Protein AF-A0A0D6QB82-F1 (afdb_monomer)

Structure (mmCIF, N/CA/C/O backbone):
data_AF-A0A0D6QB82-F1
#
_entry.id   AF-A0A0D6QB82-F1
#
loop_
_atom_site.group_PDB
_atom_site.id
_atom_site.type_symbol
_atom_site.label_atom_id
_atom_site.label_alt_id
_atom_site.label_comp_id
_atom_site.label_asym_id
_atom_site.label_entity_id
_atom_site.label_seq_id
_atom_site.pdbx_PDB_ins_code
_atom_site.Cartn_x
_atom_site.Cartn_y
_atom_site.Cartn_z
_atom_site.occupancy
_atom_site.B_iso_or_equiv
_atom_site.auth_seq_id
_atom_site.auth_comp_id
_atom_site.auth_asym_id
_atom_site.auth_atom_id
_atom_site.pdbx_PDB_model_num
ATOM 1 N N . MET A 1 1 ? -15.566 7.346 -15.278 1.00 36.53 1 MET A N 1
ATOM 2 C CA . MET A 1 1 ? -16.555 7.104 -14.207 1.00 36.53 1 MET A CA 1
ATOM 3 C C . MET A 1 1 ? -15.850 7.378 -12.890 1.00 36.53 1 MET A C 1
ATOM 5 O O . MET A 1 1 ? -14.981 6.600 -12.536 1.00 36.53 1 MET A O 1
ATOM 9 N N . SER A 1 2 ? -16.109 8.512 -12.233 1.00 41.69 2 SER A N 1
ATOM 10 C CA . SER A 1 2 ? -15.471 8.818 -10.945 1.00 41.69 2 SER A CA 1
ATOM 11 C C . SER A 1 2 ? -16.356 8.260 -9.838 1.00 41.69 2 SER A C 1
ATOM 13 O O . SER A 1 2 ? -17.331 8.893 -9.434 1.00 41.69 2 SER A O 1
ATOM 15 N N . SER A 1 3 ? -16.074 7.034 -9.404 1.00 56.16 3 SER A N 1
ATOM 16 C CA . SER A 1 3 ? -16.599 6.534 -8.136 1.00 56.16 3 SER A CA 1
ATOM 17 C C . SER A 1 3 ? -16.092 7.452 -7.020 1.00 56.16 3 SER A C 1
ATOM 19 O O . SER A 1 3 ? -14.951 7.909 -7.053 1.00 56.16 3 SER A O 1
ATOM 21 N N . LYS A 1 4 ? -16.958 7.798 -6.062 1.00 70.31 4 LYS A N 1
ATOM 22 C CA . LYS A 1 4 ? -16.592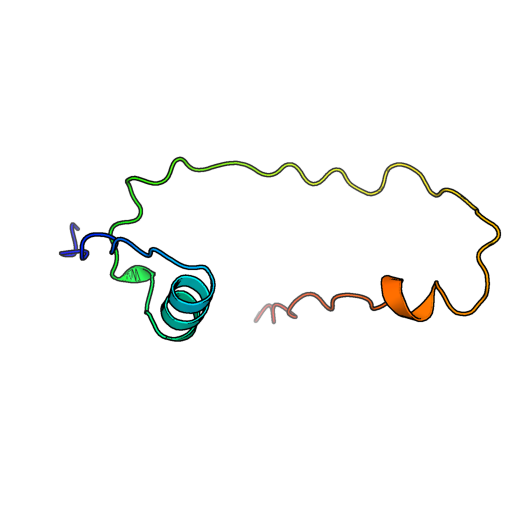 8.609 -4.891 1.00 70.31 4 LYS A CA 1
ATOM 23 C C . LYS A 1 4 ? -15.667 7.782 -3.990 1.00 70.31 4 LYS A C 1
ATOM 25 O O . LYS A 1 4 ? -16.144 7.132 -3.062 1.00 70.31 4 LYS A O 1
ATOM 30 N N . ASN A 1 5 ? -14.376 7.753 -4.301 1.00 81.12 5 ASN A N 1
ATOM 31 C CA . ASN A 1 5 ? -13.381 7.066 -3.488 1.00 81.12 5 ASN A CA 1
ATOM 32 C C . ASN A 1 5 ? -13.095 7.882 -2.216 1.00 81.12 5 ASN A C 1
ATOM 34 O O . ASN A 1 5 ? -13.092 9.113 -2.235 1.00 81.12 5 ASN A O 1
ATOM 38 N N . ARG A 1 6 ? -12.933 7.190 -1.085 1.00 86.62 6 ARG A N 1
ATOM 39 C CA . ARG A 1 6 ? -12.667 7.798 0.228 1.00 86.62 6 ARG A CA 1
ATOM 40 C C . ARG A 1 6 ? -11.207 8.239 0.314 1.00 86.62 6 ARG A C 1
ATOM 42 O O . ARG A 1 6 ? -10.333 7.555 -0.206 1.00 86.62 6 ARG A O 1
ATOM 49 N N . SER A 1 7 ? -10.935 9.336 1.018 1.00 88.69 7 SER A N 1
ATOM 50 C CA . SER A 1 7 ? -9.556 9.763 1.290 1.00 88.69 7 SER A CA 1
ATOM 51 C C . SER A 1 7 ? -8.806 8.713 2.115 1.00 88.69 7 SER A C 1
ATOM 53 O O . SER A 1 7 ? -9.398 8.070 2.986 1.00 88.69 7 SER A O 1
ATOM 55 N N . MET A 1 8 ? -7.506 8.565 1.859 1.00 89.75 8 MET A N 1
ATOM 56 C CA . MET A 1 8 ? -6.612 7.693 2.626 1.00 89.75 8 MET A CA 1
ATOM 57 C C . MET A 1 8 ? -6.514 8.188 4.088 1.00 89.75 8 MET A C 1
ATOM 59 O O . MET A 1 8 ? -6.321 9.391 4.290 1.00 89.75 8 MET A O 1
ATOM 63 N N . PRO A 1 9 ? -6.670 7.320 5.107 1.00 90.25 9 PRO A N 1
ATOM 64 C CA . PRO A 1 9 ? -6.532 7.710 6.511 1.00 90.25 9 PRO A CA 1
ATOM 65 C C . PRO A 1 9 ? -5.062 7.913 6.911 1.00 90.25 9 PRO A C 1
ATOM 67 O O . PRO A 1 9 ? -4.165 7.286 6.348 1.00 90.25 9 PRO A O 1
ATOM 70 N N . SER A 1 10 ? -4.810 8.758 7.916 1.00 91.12 10 SER A N 1
ATOM 71 C CA . SER A 1 10 ? -3.491 8.889 8.544 1.00 91.12 10 SER A CA 1
ATOM 72 C C . SER A 1 10 ? -3.299 7.800 9.600 1.00 91.12 10 SER A C 1
ATOM 74 O O . SER A 1 10 ? -3.992 7.789 10.618 1.00 91.12 10 SER A O 1
ATOM 76 N N . LEU A 1 11 ? -2.360 6.888 9.356 1.00 93.06 11 LEU A N 1
ATOM 77 C CA . LEU A 1 11 ? -2.000 5.803 10.270 1.00 93.06 11 LEU A CA 1
ATOM 78 C C . LEU A 1 11 ? -0.669 6.158 10.945 1.00 93.06 11 LEU A C 1
ATOM 80 O O . LEU A 1 11 ? 0.250 6.632 10.280 1.00 93.06 11 LEU A O 1
ATOM 84 N N . HIS A 1 12 ? -0.593 5.989 12.267 1.00 93.81 12 HIS A N 1
ATOM 85 C CA . HIS A 1 12 ? 0.520 6.485 13.092 1.00 93.81 12 HIS A CA 1
ATOM 86 C C . HIS A 1 12 ? 1.372 5.379 13.733 1.00 93.81 12 HIS A C 1
ATOM 88 O O . HIS A 1 12 ? 2.351 5.697 14.405 1.00 93.81 12 HIS A O 1
ATOM 94 N N . SER A 1 13 ? 1.015 4.108 13.542 1.00 95.62 13 SER A N 1
ATOM 95 C CA . SER A 1 13 ? 1.810 2.961 13.987 1.00 95.62 13 SER A CA 1
ATOM 96 C C . SER A 1 13 ? 1.705 1.818 12.986 1.00 95.62 13 SER A C 1
ATOM 98 O O . SER A 1 13 ? 0.710 1.724 12.262 1.00 95.62 13 SER A O 1
ATOM 100 N N . ASP A 1 14 ? 2.716 0.953 12.969 1.00 92.06 14 ASP A N 1
ATOM 101 C CA . ASP A 1 14 ? 2.756 -0.203 12.076 1.00 92.06 14 ASP A CA 1
ATOM 102 C C . ASP A 1 14 ? 1.617 -1.181 12.402 1.00 92.06 14 ASP A C 1
ATOM 104 O O . ASP A 1 14 ? 0.963 -1.671 11.490 1.00 92.06 14 ASP A O 1
ATOM 108 N N . GLU A 1 15 ? 1.268 -1.381 13.680 1.00 95.44 15 GLU A N 1
ATOM 109 C CA . GLU A 1 15 ? 0.135 -2.240 14.062 1.00 95.44 15 GLU A CA 1
ATOM 110 C C . GLU A 1 15 ? -1.192 -1.730 13.483 1.00 95.44 15 GLU A C 1
ATOM 112 O O . GLU A 1 15 ? -1.983 -2.504 12.948 1.00 95.44 15 GLU A O 1
ATOM 117 N N . ALA A 1 16 ? -1.417 -0.412 13.522 1.00 92.56 16 ALA A N 1
ATOM 118 C CA . ALA A 1 16 ? -2.609 0.196 12.939 1.00 92.56 16 ALA A CA 1
ATOM 119 C C . ALA A 1 16 ? -2.637 0.072 11.405 1.00 92.56 16 ALA A C 1
ATOM 121 O O . ALA A 1 16 ? -3.716 0.046 10.807 1.00 92.56 16 ALA A O 1
ATOM 122 N N . VAL A 1 17 ? -1.467 0.004 10.761 1.0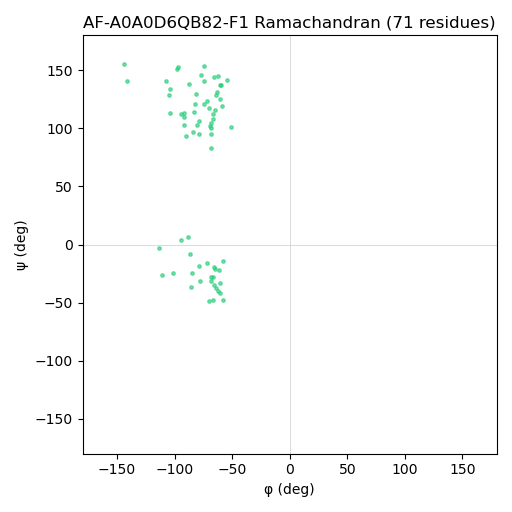0 93.69 17 VAL A N 1
ATOM 123 C CA . VAL A 1 17 ? -1.344 -0.258 9.321 1.00 93.69 17 VAL A CA 1
ATOM 124 C C . VAL A 1 17 ? -1.713 -1.698 9.005 1.00 93.69 17 VAL A C 1
ATOM 126 O O . VAL A 1 17 ? -2.535 -1.915 8.114 1.00 93.69 17 VAL A O 1
ATOM 129 N N . GLU A 1 18 ? -1.164 -2.658 9.745 1.00 95.12 18 GLU A N 1
ATOM 130 C CA . GLU A 1 18 ? -1.459 -4.080 9.558 1.00 95.12 18 GLU A CA 1
ATOM 131 C C . GLU A 1 18 ? -2.960 -4.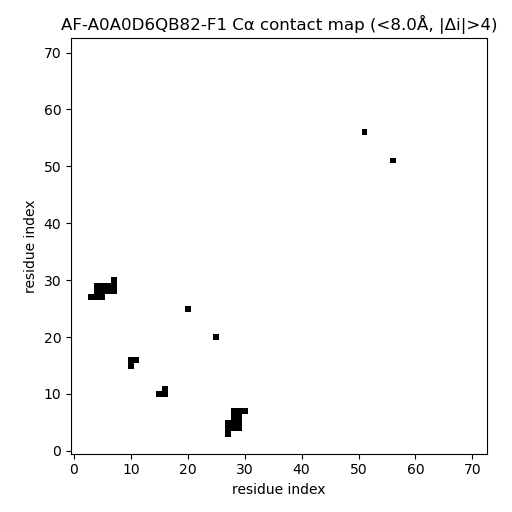363 9.717 1.00 95.12 18 GLU A C 1
ATOM 133 O O . GLU A 1 18 ? -3.581 -4.955 8.829 1.00 95.12 18 GLU A O 1
ATOM 138 N N . ASP A 1 19 ? -3.581 -3.842 10.780 1.00 94.88 19 ASP A N 1
ATOM 139 C CA . ASP A 1 19 ? -5.019 -3.998 11.028 1.00 94.88 19 ASP A CA 1
ATOM 140 C C . ASP A 1 19 ? -5.876 -3.365 9.918 1.00 94.88 19 ASP A C 1
ATOM 142 O O . ASP A 1 19 ? -6.890 -3.928 9.483 1.00 94.88 19 ASP A O 1
ATOM 146 N N . PHE A 1 20 ? -5.471 -2.192 9.423 1.00 93.31 20 PHE A N 1
ATOM 147 C CA . PHE A 1 20 ? -6.168 -1.502 8.341 1.00 93.31 20 PHE A CA 1
ATOM 148 C C . PHE A 1 20 ? -6.072 -2.274 7.023 1.00 93.31 20 PHE A C 1
ATOM 150 O O . PHE A 1 20 ? -7.091 -2.490 6.369 1.00 93.31 20 PHE A O 1
ATOM 157 N N . VAL A 1 21 ? -4.878 -2.724 6.633 1.00 92.75 21 VAL A N 1
ATOM 158 C CA . VAL A 1 21 ? -4.665 -3.465 5.379 1.00 92.75 21 VAL A CA 1
ATOM 159 C C . VAL A 1 21 ? -5.366 -4.824 5.413 1.00 92.75 21 VAL A C 1
ATOM 161 O O . VAL A 1 21 ? -5.894 -5.262 4.392 1.00 92.75 21 VAL A O 1
ATOM 164 N N . ALA A 1 22 ? -5.429 -5.470 6.579 1.00 94.44 22 ALA A N 1
ATOM 165 C CA . ALA A 1 22 ? -6.104 -6.753 6.740 1.00 94.44 22 ALA A CA 1
ATOM 166 C C . ALA A 1 22 ? -7.633 -6.663 6.593 1.00 94.44 22 ALA A C 1
ATOM 168 O O . ALA A 1 22 ? -8.268 -7.627 6.160 1.00 94.44 22 ALA A O 1
ATOM 169 N N . THR A 1 23 ? -8.237 -5.531 6.965 1.00 93.06 23 THR A N 1
ATOM 170 C CA . THR A 1 23 ? -9.701 -5.401 7.074 1.00 93.06 23 THR A CA 1
ATOM 171 C C . THR A 1 23 ? -10.332 -4.493 6.020 1.00 93.06 23 THR A C 1
ATOM 173 O O . THR A 1 23 ? -11.509 -4.664 5.687 1.00 93.06 23 THR A O 1
ATOM 176 N N . ALA A 1 24 ? -9.590 -3.523 5.484 1.00 91.06 24 ALA A N 1
ATOM 177 C CA . ALA A 1 24 ? -10.126 -2.519 4.579 1.00 91.06 24 ALA A CA 1
ATOM 178 C C . ALA A 1 24 ? -10.108 -2.968 3.110 1.00 91.06 24 ALA A C 1
ATOM 180 O O . ALA A 1 24 ? -9.123 -3.476 2.582 1.00 91.06 24 ALA A O 1
ATOM 181 N N . ASP A 1 25 ? -11.200 -2.675 2.402 1.00 89.69 25 ASP A N 1
ATOM 182 C CA . ASP A 1 25 ? -11.266 -2.791 0.944 1.00 89.69 25 ASP A CA 1
ATOM 183 C C . ASP A 1 25 ? -10.590 -1.574 0.286 1.00 89.69 25 ASP A C 1
ATOM 185 O O . ASP A 1 25 ? -11.207 -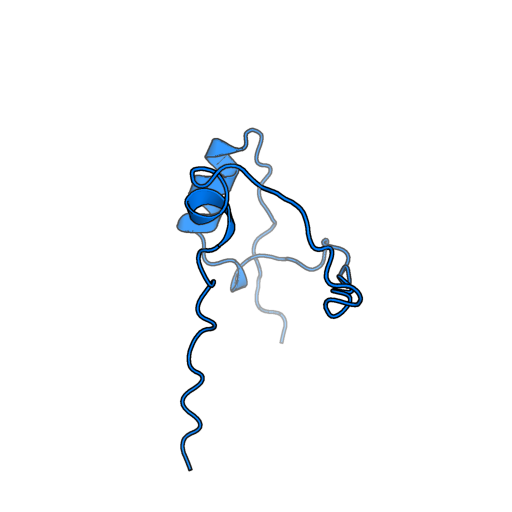0.515 0.106 1.00 89.69 25 ASP A O 1
ATOM 189 N N . LEU A 1 26 ? -9.308 -1.728 -0.064 1.00 89.56 26 LEU A N 1
ATOM 190 C CA . LEU A 1 26 ? -8.460 -0.670 -0.628 1.00 89.56 26 LEU A CA 1
ATOM 191 C C . LEU A 1 26 ? -8.970 -0.116 -1.970 1.00 89.56 26 LEU A C 1
ATOM 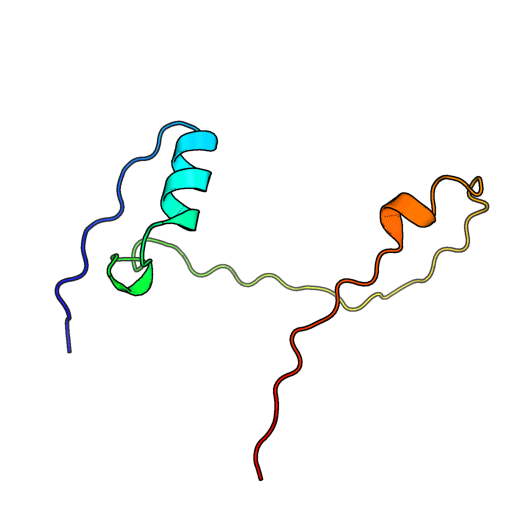193 O O . LEU A 1 26 ? -8.666 1.027 -2.305 1.00 89.56 26 LEU A O 1
ATOM 197 N N . ALA A 1 27 ? -9.798 -0.859 -2.716 1.00 87.56 27 ALA A N 1
ATOM 198 C CA . ALA A 1 27 ? -10.355 -0.390 -3.990 1.00 87.56 27 ALA A CA 1
ATOM 199 C C . ALA A 1 27 ? -11.319 0.800 -3.821 1.00 87.56 27 ALA A C 1
ATOM 201 O O . ALA A 1 27 ? -11.589 1.537 -4.774 1.00 87.56 27 ALA A O 1
ATOM 202 N N . ARG A 1 28 ? -11.839 1.004 -2.603 1.00 89.69 28 ARG A N 1
ATOM 203 C CA . ARG A 1 28 ? -12.741 2.114 -2.260 1.00 89.69 28 ARG A CA 1
ATOM 204 C C . ARG A 1 28 ? -12.008 3.389 -1.865 1.00 89.69 28 ARG A C 1
ATOM 206 O O . ARG A 1 28 ? -12.666 4.415 -1.675 1.00 89.69 28 ARG A O 1
ATOM 213 N N . TYR A 1 29 ? -10.691 3.329 -1.702 1.00 89.56 29 TYR A N 1
ATOM 214 C CA . TYR A 1 29 ? -9.876 4.467 -1.306 1.00 89.56 29 TYR A CA 1
ATOM 215 C C . TYR A 1 29 ? -9.248 5.142 -2.518 1.00 89.56 29 TYR A C 1
ATOM 217 O O . TYR A 1 29 ? -9.079 4.554 -3.588 1.00 89.56 29 TYR A O 1
ATOM 225 N N . ASP A 1 30 ? -8.975 6.429 -2.372 1.00 89.12 30 ASP A N 1
ATOM 226 C CA . ASP A 1 30 ? -8.256 7.198 -3.367 1.00 89.12 30 ASP A CA 1
ATOM 227 C C . ASP A 1 30 ? -6.758 6.928 -3.218 1.00 89.12 30 ASP A C 1
ATOM 229 O O . ASP A 1 30 ? -6.102 7.427 -2.304 1.00 89.12 30 ASP A O 1
ATOM 233 N N . LEU A 1 31 ? -6.232 6.098 -4.119 1.00 87.00 31 LEU A N 1
ATOM 234 C CA . LEU A 1 31 ? -4.813 5.755 -4.180 1.00 87.00 31 LEU A CA 1
ATOM 235 C C . LEU A 1 31 ? -4.041 6.643 -5.172 1.00 87.00 31 LEU A C 1
ATOM 237 O O . LEU A 1 31 ? -2.850 6.424 -5.380 1.00 87.00 31 LEU A O 1
ATOM 241 N N . SER A 1 32 ? -4.681 7.647 -5.787 1.00 82.38 32 SER A N 1
ATOM 242 C CA . SER A 1 32 ? -4.049 8.500 -6.808 1.00 82.38 32 SER A CA 1
ATOM 243 C C . SER A 1 32 ? -2.892 9.356 -6.273 1.00 82.38 32 SER A C 1
ATOM 245 O O . SER A 1 32 ? -2.020 9.759 -7.043 1.00 82.38 32 SER A O 1
ATOM 247 N N . GLY A 1 33 ? -2.841 9.597 -4.957 1.00 81.62 33 GLY A N 1
ATOM 248 C CA . GLY A 1 33 ? -1.729 10.284 -4.294 1.00 81.62 33 GLY A CA 1
ATOM 249 C C . GLY A 1 33 ? -0.443 9.454 -4.192 1.00 81.62 33 GLY A C 1
ATOM 250 O O . GLY A 1 33 ? 0.629 10.015 -3.958 1.00 81.62 33 GLY A O 1
ATOM 251 N N . PHE A 1 34 ? -0.515 8.132 -4.386 1.00 83.00 34 PHE A N 1
ATOM 252 C CA . PHE A 1 34 ? 0.667 7.276 -4.394 1.00 83.00 34 PHE A CA 1
ATOM 253 C C . PHE A 1 34 ? 1.354 7.342 -5.753 1.00 83.00 34 PHE A C 1
ATOM 255 O O . PHE A 1 34 ? 0.738 7.149 -6.799 1.00 83.00 34 PHE A O 1
ATOM 262 N N . LYS A 1 35 ? 2.666 7.580 -5.742 1.00 81.69 35 LYS A N 1
ATOM 263 C CA . LYS A 1 35 ? 3.478 7.503 -6.957 1.00 81.69 35 LYS A CA 1
ATOM 264 C C . LYS A 1 35 ? 3.667 6.028 -7.319 1.00 81.69 35 LYS A C 1
ATOM 266 O O . LYS A 1 35 ? 4.229 5.298 -6.500 1.00 81.69 35 LYS A O 1
ATOM 271 N N . PRO A 1 36 ? 3.251 5.578 -8.515 1.00 78.50 36 PRO A N 1
ATOM 272 C CA . PRO A 1 36 ? 3.544 4.225 -8.962 1.00 78.50 36 PRO A CA 1
ATOM 273 C C . PRO A 1 36 ? 5.063 4.018 -8.990 1.00 78.50 36 PRO A C 1
ATOM 275 O O . PRO A 1 36 ? 5.774 4.725 -9.705 1.00 78.50 36 PRO A O 1
ATOM 278 N N . MET A 1 37 ? 5.564 3.070 -8.200 1.00 77.25 37 MET A N 1
ATOM 279 C CA . MET A 1 37 ? 6.970 2.675 -8.206 1.00 77.25 37 MET A CA 1
ATOM 280 C C . MET A 1 37 ? 7.097 1.333 -8.921 1.00 77.25 37 MET A C 1
ATOM 282 O O . MET A 1 37 ? 6.378 0.385 -8.605 1.00 77.25 37 MET A O 1
ATOM 286 N N . ARG A 1 38 ? 8.000 1.252 -9.901 1.00 79.00 38 ARG A N 1
ATOM 287 C CA . ARG A 1 38 ? 8.303 -0.004 -10.586 1.00 79.00 38 ARG A CA 1
ATOM 288 C C . ARG A 1 38 ? 9.462 -0.680 -9.867 1.00 79.00 38 ARG A C 1
ATOM 290 O O . ARG A 1 38 ? 10.571 -0.158 -9.874 1.00 79.00 38 ARG A O 1
ATOM 297 N N . PHE A 1 39 ? 9.195 -1.822 -9.246 1.00 76.44 39 PHE A N 1
ATOM 298 C CA . PHE A 1 39 ? 10.243 -2.677 -8.702 1.00 76.44 39 PHE A CA 1
ATOM 299 C C . PHE A 1 39 ? 10.803 -3.532 -9.835 1.00 76.44 39 PHE A C 1
ATOM 301 O O . PHE A 1 39 ? 10.063 -4.277 -10.479 1.00 76.44 39 PHE A O 1
ATOM 308 N N . GLU A 1 40 ? 12.099 -3.409 -10.099 1.00 78.62 40 GLU A N 1
ATOM 309 C CA . GLU A 1 40 ? 12.798 -4.302 -11.016 1.00 78.62 40 GLU A CA 1
ATOM 310 C C . GLU A 1 40 ? 13.376 -5.452 -10.192 1.00 78.62 40 GLU A C 1
ATOM 312 O O . GLU A 1 40 ? 14.265 -5.263 -9.366 1.00 78.62 40 GLU A O 1
ATOM 317 N N . ILE A 1 41 ? 12.806 -6.646 -10.367 1.00 74.06 41 ILE A N 1
ATOM 318 C CA . ILE A 1 41 ? 13.337 -7.872 -9.773 1.00 74.06 41 ILE A CA 1
ATOM 319 C C . ILE A 1 41 ? 14.272 -8.472 -10.815 1.00 74.06 41 ILE A C 1
ATOM 321 O O . ILE A 1 41 ? 13.813 -9.038 -11.810 1.00 74.06 41 ILE A O 1
ATOM 325 N N . GLU A 1 42 ? 15.578 -8.317 -10.612 1.00 72.06 42 GLU A N 1
ATOM 326 C CA . GLU A 1 42 ? 16.561 -8.962 -11.474 1.00 72.06 42 GLU A CA 1
ATOM 327 C C . GLU A 1 42 ? 16.425 -10.491 -11.333 1.00 72.06 42 GLU A C 1
ATOM 329 O O . GLU A 1 42 ? 16.398 -11.010 -10.208 1.00 72.06 42 GLU A O 1
ATOM 334 N N . PRO A 1 43 ? 16.312 -11.245 -12.444 1.00 69.75 43 PRO A N 1
ATOM 335 C CA . PRO A 1 43 ? 16.409 -12.695 -12.400 1.00 69.75 43 PRO A CA 1
ATOM 336 C C . PRO A 1 43 ? 17.717 -13.097 -11.721 1.00 69.75 43 PRO A C 1
ATOM 338 O O . PRO A 1 43 ? 18.744 -12.465 -11.942 1.00 69.75 43 PRO A O 1
ATOM 341 N N . LYS A 1 44 ? 17.698 -14.162 -10.913 1.00 68.94 44 LYS A N 1
ATOM 342 C CA . LYS A 1 44 ? 18.887 -14.659 -10.205 1.00 68.94 44 LYS A CA 1
ATOM 343 C C . LYS A 1 44 ? 20.064 -14.848 -11.180 1.00 68.94 44 LYS A C 1
ATOM 345 O O . LYS A 1 44 ? 20.124 -15.853 -11.882 1.00 68.94 44 LYS A O 1
ATOM 350 N N . ALA A 1 45 ? 20.993 -13.892 -11.189 1.00 63.88 45 ALA A N 1
ATOM 351 C CA . ALA A 1 45 ? 22.063 -13.814 -12.183 1.00 63.88 45 ALA A CA 1
ATOM 352 C C . ALA A 1 45 ? 23.287 -14.678 -11.834 1.00 63.88 45 ALA A C 1
ATOM 354 O O . ALA A 1 45 ? 24.021 -15.103 -12.722 1.00 63.88 45 ALA A O 1
ATOM 355 N N . ALA A 1 46 ? 23.501 -14.988 -10.550 1.00 61.16 46 ALA A N 1
ATOM 356 C CA . ALA A 1 46 ? 24.637 -15.784 -10.094 1.00 61.16 46 ALA A CA 1
ATOM 357 C C . ALA A 1 46 ? 24.249 -16.741 -8.958 1.00 61.16 46 ALA A C 1
ATOM 359 O O . ALA A 1 46 ? 23.482 -16.403 -8.053 1.00 61.16 46 ALA A O 1
ATOM 360 N N . THR A 1 47 ? 24.800 -17.956 -9.002 1.00 63.25 47 THR A N 1
ATOM 361 C CA . THR A 1 47 ? 24.678 -18.941 -7.921 1.00 63.25 47 THR A CA 1
ATOM 362 C C . THR A 1 47 ? 25.994 -18.971 -7.160 1.00 63.2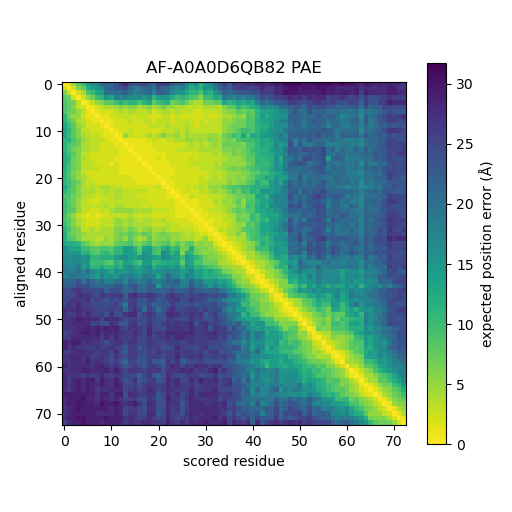5 47 THR A C 1
ATOM 364 O O . THR A 1 47 ? 27.019 -19.361 -7.710 1.00 63.25 47 THR A O 1
ATOM 367 N N . LEU A 1 48 ? 25.976 -18.525 -5.906 1.00 64.62 48 LEU A N 1
ATOM 368 C CA . LEU A 1 48 ? 27.149 -18.512 -5.042 1.00 64.62 48 LEU A CA 1
ATOM 369 C C . LEU A 1 48 ? 27.146 -19.796 -4.195 1.00 64.62 48 LEU A C 1
ATOM 371 O O . LEU A 1 48 ? 26.263 -19.994 -3.362 1.00 64.62 48 LEU A O 1
ATOM 375 N N . ASN A 1 49 ? 28.106 -20.694 -4.440 1.00 75.00 49 ASN A N 1
ATOM 376 C CA . ASN A 1 49 ? 28.239 -21.957 -3.708 1.00 75.00 49 ASN A CA 1
ATOM 377 C C . ASN A 1 49 ? 29.017 -21.726 -2.404 1.00 75.00 49 ASN A C 1
ATOM 379 O O . ASN A 1 49 ? 30.246 -21.716 -2.409 1.00 75.00 49 ASN A O 1
ATOM 383 N N . MET A 1 50 ? 28.305 -21.545 -1.288 1.00 73.44 50 MET A N 1
ATOM 384 C CA . MET A 1 50 ? 28.907 -21.479 0.051 1.00 73.44 50 MET A CA 1
ATOM 385 C C . MET A 1 50 ? 28.823 -22.814 0.774 1.00 73.44 50 MET A C 1
ATOM 387 O O . MET A 1 50 ? 27.856 -23.560 0.634 1.00 73.44 50 MET A O 1
ATOM 391 N N . ARG A 1 51 ? 29.796 -23.064 1.652 1.00 76.25 51 ARG A N 1
ATOM 392 C CA . ARG A 1 51 ? 29.637 -24.036 2.736 1.00 76.25 51 ARG A CA 1
ATOM 393 C C . ARG A 1 51 ? 28.820 -23.379 3.848 1.00 76.25 51 ARG A C 1
ATOM 395 O O . ARG A 1 51 ? 29.326 -22.504 4.540 1.00 76.25 51 ARG A O 1
ATOM 402 N N . LEU A 1 52 ? 27.560 -23.781 3.987 1.00 65.38 52 LEU A N 1
ATOM 403 C CA . LEU A 1 52 ? 26.662 -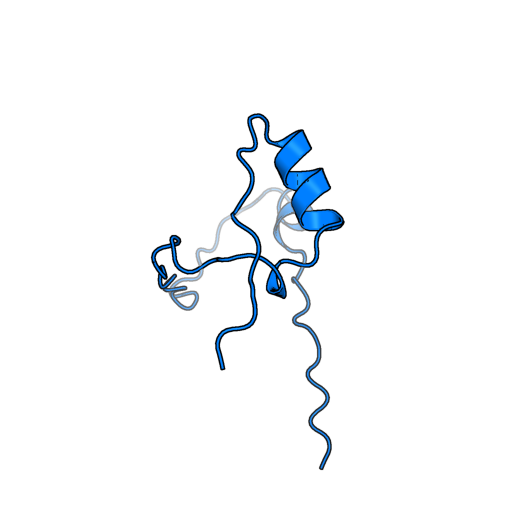23.341 5.057 1.00 65.38 52 LEU A CA 1
ATOM 404 C C . LEU A 1 52 ? 26.468 -24.492 6.053 1.00 65.38 52 LEU A C 1
ATOM 406 O O . LEU A 1 52 ? 26.371 -25.650 5.648 1.00 65.38 52 LEU A O 1
ATOM 410 N N . SER A 1 53 ? 26.417 -24.190 7.350 1.00 69.12 53 SER A N 1
ATOM 411 C CA . SER A 1 53 ? 25.993 -25.145 8.379 1.00 69.12 53 SER A CA 1
ATOM 412 C C . SER A 1 53 ? 24.550 -25.584 8.106 1.00 69.12 53 SER A C 1
ATOM 414 O O . SER A 1 53 ? 23.702 -24.761 7.765 1.00 69.12 53 SER A O 1
ATOM 416 N N . ALA A 1 54 ? 24.266 -26.882 8.248 1.00 63.31 54 ALA A N 1
ATOM 417 C CA . ALA A 1 54 ? 23.014 -27.512 7.807 1.00 63.31 54 ALA A CA 1
ATOM 418 C C . ALA A 1 54 ? 21.725 -26.926 8.422 1.00 63.31 54 ALA A C 1
ATOM 420 O O . ALA A 1 54 ? 20.645 -27.180 7.906 1.00 63.31 54 ALA A O 1
ATOM 421 N N . SER A 1 55 ? 21.822 -26.126 9.486 1.00 65.25 55 SER A N 1
ATOM 422 C CA . SER A 1 55 ? 20.686 -25.468 10.140 1.00 65.25 55 SER A CA 1
ATOM 423 C C . SER A 1 55 ? 20.176 -24.208 9.427 1.00 65.25 55 SER A C 1
ATOM 425 O O . SER A 1 55 ? 19.063 -23.767 9.696 1.00 65.25 55 SER A O 1
ATOM 427 N N . LEU A 1 56 ? 20.968 -23.598 8.541 1.00 61.25 56 LEU A N 1
ATOM 428 C CA . LEU A 1 56 ? 20.622 -22.339 7.865 1.00 61.25 56 LEU A CA 1
ATOM 429 C C . LEU A 1 56 ? 19.775 -22.501 6.581 1.00 61.25 56 LEU A C 1
ATOM 431 O O . LEU A 1 56 ? 18.895 -21.666 6.358 1.00 61.25 56 LEU A O 1
ATOM 435 N N . PRO A 1 57 ? 19.972 -23.537 5.738 1.00 60.34 57 PRO A N 1
ATOM 436 C CA . PRO A 1 57 ? 19.180 -23.732 4.521 1.00 60.34 57 PRO A CA 1
ATOM 437 C C . PRO A 1 57 ? 17.677 -23.912 4.767 1.00 60.34 57 PRO A C 1
ATOM 439 O O . PRO A 1 57 ? 16.881 -23.435 3.962 1.00 60.34 57 PRO A O 1
ATOM 442 N N . ASP A 1 58 ? 17.274 -24.526 5.882 1.00 61.78 58 ASP A N 1
ATOM 443 C CA . ASP A 1 58 ? 15.855 -24.747 6.207 1.00 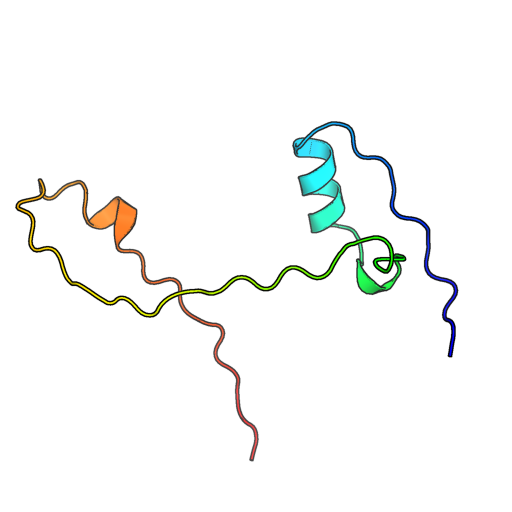61.78 58 ASP A CA 1
ATOM 444 C C . ASP A 1 58 ? 15.097 -23.448 6.525 1.00 61.78 58 ASP A C 1
ATOM 446 O O . ASP A 1 58 ? 13.890 -23.348 6.287 1.00 61.78 58 ASP A O 1
ATOM 450 N N . ALA A 1 59 ? 15.799 -22.426 7.025 1.00 63.19 59 ALA A N 1
ATOM 451 C CA . ALA A 1 59 ? 15.210 -21.124 7.329 1.00 63.19 59 ALA A CA 1
ATOM 452 C C . ALA A 1 59 ? 14.992 -20.268 6.068 1.00 63.19 59 ALA A C 1
ATOM 454 O O . ALA A 1 59 ? 14.043 -19.490 6.008 1.00 63.19 59 ALA A O 1
ATOM 455 N N . VAL A 1 60 ? 15.856 -20.420 5.058 1.00 67.50 60 VAL A N 1
ATOM 456 C CA . VAL A 1 60 ? 15.878 -19.574 3.848 1.00 67.50 60 VAL A CA 1
ATOM 457 C C . VAL A 1 60 ? 15.218 -20.261 2.645 1.00 67.50 60 VAL A C 1
ATOM 459 O O . VAL A 1 60 ? 14.739 -19.602 1.727 1.00 67.50 60 VAL A O 1
ATOM 462 N N . GLY A 1 61 ? 15.181 -21.593 2.629 1.00 61.34 61 GLY A N 1
ATOM 463 C CA . GLY A 1 61 ? 14.870 -22.391 1.447 1.00 61.34 61 GLY A CA 1
ATOM 464 C C . GLY A 1 61 ? 13.398 -22.692 1.198 1.00 61.34 61 GLY A C 1
ATOM 465 O O . GLY A 1 61 ? 13.121 -23.470 0.289 1.00 61.34 61 GLY A O 1
ATOM 466 N N . LYS A 1 62 ? 12.444 -22.139 1.960 1.00 57.88 62 LYS A N 1
ATOM 467 C CA . LYS A 1 62 ? 11.025 -22.433 1.709 1.00 57.88 62 LYS A CA 1
ATOM 468 C C . LYS A 1 62 ? 10.615 -21.839 0.355 1.00 57.88 62 LYS A C 1
ATOM 470 O O . LYS A 1 62 ? 10.575 -20.614 0.230 1.00 57.88 62 LYS A O 1
ATOM 475 N N . PRO A 1 63 ? 10.299 -22.664 -0.662 1.00 58.16 63 PRO A N 1
ATOM 476 C CA . PRO A 1 63 ? 9.836 -22.142 -1.934 1.00 58.16 63 PRO A CA 1
ATOM 477 C C . PRO A 1 63 ? 8.491 -21.449 -1.706 1.00 58.16 63 PRO A C 1
ATOM 479 O O . PRO A 1 63 ? 7.505 -22.085 -1.326 1.00 58.16 63 PRO A O 1
ATOM 482 N N . CYS A 1 64 ? 8.448 -20.136 -1.927 1.00 60.53 64 CYS A N 1
ATOM 483 C CA . CYS A 1 64 ? 7.193 -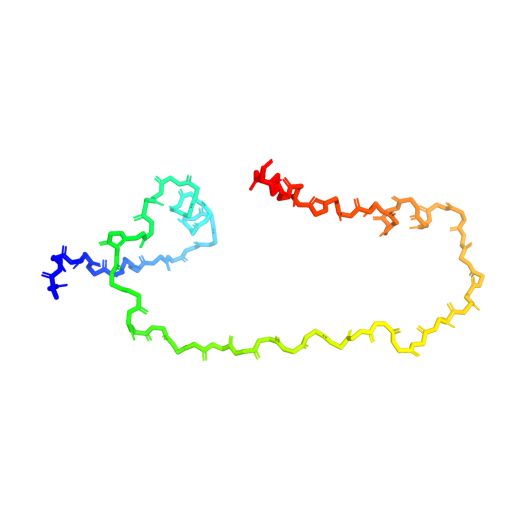19.401 -1.973 1.00 60.53 64 CYS A CA 1
ATOM 484 C C . CYS A 1 64 ? 6.422 -19.890 -3.204 1.00 60.53 64 CYS A C 1
ATOM 486 O O . CYS A 1 64 ? 6.834 -19.665 -4.343 1.00 60.53 64 CYS A O 1
ATOM 488 N N . ARG A 1 65 ? 5.351 -20.655 -2.976 1.00 63.59 65 ARG A N 1
ATOM 489 C CA . ARG A 1 65 ? 4.540 -21.240 -4.045 1.00 63.59 65 ARG A CA 1
ATOM 490 C C . ARG A 1 65 ? 3.761 -20.115 -4.741 1.00 63.59 65 ARG A C 1
ATOM 492 O O . ARG A 1 65 ? 2.919 -19.503 -4.086 1.00 63.59 65 ARG A O 1
ATOM 499 N N . PRO A 1 66 ? 3.981 -19.846 -6.041 1.00 58.88 66 PRO A N 1
ATOM 500 C CA . PRO A 1 66 ? 3.178 -18.859 -6.751 1.00 58.88 66 PRO A CA 1
ATOM 501 C C . PRO A 1 66 ? 1.720 -19.345 -6.853 1.00 58.88 66 PRO A C 1
ATOM 503 O O . PRO A 1 66 ? 1.489 -20.553 -7.004 1.00 58.88 66 PRO A O 1
ATOM 506 N N . PRO A 1 67 ? 0.722 -18.445 -6.774 1.00 56.38 67 PRO A N 1
ATOM 507 C CA . PRO A 1 67 ? -0.678 -18.821 -6.925 1.00 56.38 67 PRO A CA 1
ATOM 508 C C . PRO A 1 67 ? -0.904 -19.434 -8.313 1.00 56.38 67 PRO A C 1
ATOM 510 O O . PRO A 1 67 ? -0.564 -18.849 -9.342 1.00 56.38 67 PRO A O 1
ATOM 513 N N . SER A 1 68 ? -1.462 -20.645 -8.346 1.00 55.09 68 SER A N 1
ATOM 514 C CA . SER A 1 68 ? -1.772 -21.359 -9.583 1.00 55.09 68 SER A CA 1
ATOM 515 C C . SER A 1 68 ? -2.907 -20.651 -10.322 1.00 55.09 68 SER A C 1
ATOM 517 O O . SER A 1 68 ? -4.078 -20.825 -9.982 1.00 55.09 68 SER A O 1
ATOM 519 N N . VAL A 1 69 ? -2.565 -19.859 -11.337 1.00 61.19 69 VAL A N 1
ATOM 520 C CA . VAL A 1 69 ? -3.542 -19.265 -12.253 1.00 61.19 69 VAL A CA 1
ATOM 521 C C . VAL A 1 69 ? -4.129 -20.388 -13.104 1.00 61.19 69 VAL A C 1
ATOM 523 O O . VAL A 1 69 ? -3.496 -20.889 -14.034 1.00 61.19 69 VAL A O 1
ATOM 526 N N . ARG A 1 70 ? -5.344 -20.820 -12.760 1.00 58.84 70 ARG A N 1
ATOM 527 C CA . ARG A 1 70 ? -6.120 -21.785 -13.539 1.00 58.84 70 ARG A CA 1
ATOM 528 C C . ARG A 1 70 ? -6.523 -21.093 -14.847 1.00 58.84 70 ARG A C 1
ATOM 530 O O . ARG A 1 70 ? -7.501 -20.354 -14.877 1.00 58.84 70 ARG A O 1
ATOM 537 N N . ARG A 1 71 ? -5.748 -21.273 -15.921 1.00 54.72 71 ARG A N 1
ATOM 538 C CA . ARG A 1 71 ? -6.192 -20.892 -17.270 1.00 54.72 71 ARG A CA 1
ATOM 539 C C . ARG A 1 71 ? -7.320 -21.840 -17.663 1.00 54.72 71 ARG A C 1
ATOM 541 O O . ARG A 1 71 ? -7.086 -23.015 -17.918 1.00 54.72 71 ARG A O 1
ATOM 548 N N . SER A 1 72 ? -8.543 -21.330 -17.625 1.00 51.38 72 SER A N 1
ATOM 549 C CA . SER A 1 72 ? -9.699 -21.938 -18.272 1.00 51.38 72 SER A CA 1
ATOM 550 C C . SER A 1 72 ? -9.565 -21.763 -19.784 1.00 51.38 72 SER A C 1
ATOM 552 O O . SER A 1 72 ? -9.426 -20.637 -20.268 1.00 51.38 72 SER A O 1
ATOM 554 N N . SER A 1 73 ? -9.595 -22.862 -20.522 1.00 56.84 73 SER A N 1
ATOM 555 C CA . SER A 1 73 ? -9.868 -22.921 -21.959 1.00 56.84 73 SER A CA 1
ATOM 556 C C . SER A 1 73 ? -10.705 -24.163 -22.204 1.00 56.84 73 SER A C 1
ATOM 558 O O . SER A 1 73 ? -10.416 -25.175 -21.523 1.00 56.84 73 SER A O 1
#

Sequence (73 aa):
MSSKNRSMPSLHSDEAVEDFVATADLARYDLSGFKPMRFEIEPKAATLNMRLSASLPDAVGKPCRPPSVRRSS

Organism: NCBI:txid1234668

InterPro domains:
  IPR022148 CopG antitoxin [PF12441] (7-60)

Radius of gyration: 20.11 Å; Cα contacts (8 Å, |Δi|>4): 17; chains: 1; bounding box: 46×38×36 Å

Solvent-accessible surface area (backbone atoms only — not comparable to full-atom values): 5392 Å² total; per-residue (Å²): 133,87,73,90,49,39,79,72,80,91,71,92,46,70,68,56,44,52,56,44,66,76,70,52,70,66,89,50,38,51,62,82,85,57,78,90,78,84,82,84,80,76,71,90,84,74,86,81,90,70,95,71,66,84,78,54,57,74,78,71,60,70,78,80,77,76,84,82,79,80,80,84,126

pLDDT: mean 75.04, std 14.88, range [36.53, 95.62]

Mean predicted aligned error: 15.47 Å

Secondary structure (DSSP, 8-state):
----PBPPP---SHHHHHHHHHH--GGGB--TTSPP-----------------TTSHHHH----PPP------

Foldseek 3Di:
DDDQAAEDDDDDDPVSVVVCVVPDDCVSHDPVPDDDDDDDDDDPPDDDDDDDDPVPCVVVVDPPDDPDDPDDD